Protein AF-A0A835Q8G0-F1 (afdb_monomer_lite)

Radius of gyration: 20.57 Å; chains: 1; bounding box: 50×38×54 Å

Structure (mmCIF, N/CA/C/O backbone):
data_AF-A0A835Q8G0-F1
#
_entry.id   AF-A0A835Q8G0-F1
#
loop_
_atom_site.group_PDB
_atom_site.id
_atom_site.type_symbol
_atom_site.label_atom_id
_atom_site.label_alt_id
_atom_site.label_comp_id
_atom_site.label_asym_id
_atom_site.label_entity_id
_atom_site.label_seq_id
_atom_site.pdbx_PDB_ins_code
_atom_site.Cartn_x
_atom_site.Cartn_y
_atom_site.Cartn_z
_atom_site.occupancy
_atom_site.B_iso_or_equiv
_atom_site.auth_seq_id
_atom_site.auth_comp_id
_atom_site.auth_asym_id
_atom_site.auth_atom_id
_atom_site.pdbx_PDB_model_num
ATOM 1 N N . MET A 1 1 ? -3.641 -4.296 6.021 1.00 90.50 1 MET A N 1
ATOM 2 C CA . MET A 1 1 ? -5.076 -4.579 6.283 1.00 90.50 1 MET A CA 1
ATOM 3 C C . MET A 1 1 ? -5.415 -4.605 7.773 1.00 90.50 1 MET A C 1
ATOM 5 O O . MET A 1 1 ? -6.240 -3.804 8.181 1.00 90.50 1 MET A O 1
ATOM 9 N N . VAL A 1 2 ? -4.802 -5.476 8.591 1.00 94.88 2 VAL A N 1
ATOM 10 C CA . VAL A 1 2 ? -5.157 -5.623 10.025 1.00 94.88 2 VAL A CA 1
ATOM 11 C C . VAL A 1 2 ? -5.126 -4.296 10.788 1.00 94.88 2 VAL A C 1
ATOM 13 O O . VAL A 1 2 ? -6.091 -3.976 11.466 1.00 94.88 2 VAL A O 1
ATOM 16 N N . ASN A 1 3 ? -4.071 -3.495 10.612 1.00 95.94 3 ASN A N 1
ATOM 17 C CA . ASN A 1 3 ? -3.965 -2.157 11.199 1.00 95.94 3 ASN A CA 1
ATOM 18 C C . ASN A 1 3 ? -5.190 -1.283 10.906 1.00 95.94 3 ASN A C 1
ATOM 20 O O . ASN A 1 3 ? -5.723 -0.647 11.808 1.00 95.94 3 ASN A O 1
ATOM 24 N N . TYR A 1 4 ? -5.627 -1.237 9.649 1.00 95.81 4 TYR A N 1
ATOM 25 C CA . TYR A 1 4 ? -6.748 -0.401 9.241 1.00 95.81 4 TYR A CA 1
ATOM 26 C C . TYR A 1 4 ? -8.037 -0.848 9.933 1.00 95.81 4 TYR A C 1
ATOM 28 O O . TYR A 1 4 ? -8.733 -0.032 10.525 1.00 95.81 4 TYR A O 1
ATOM 36 N N . LEU A 1 5 ? -8.304 -2.158 9.917 1.00 93.94 5 LEU A N 1
ATOM 37 C CA . LEU A 1 5 ? -9.476 -2.743 10.569 1.00 93.94 5 LEU A CA 1
ATOM 38 C C . LEU A 1 5 ? -9.454 -2.545 12.086 1.00 93.94 5 LEU A C 1
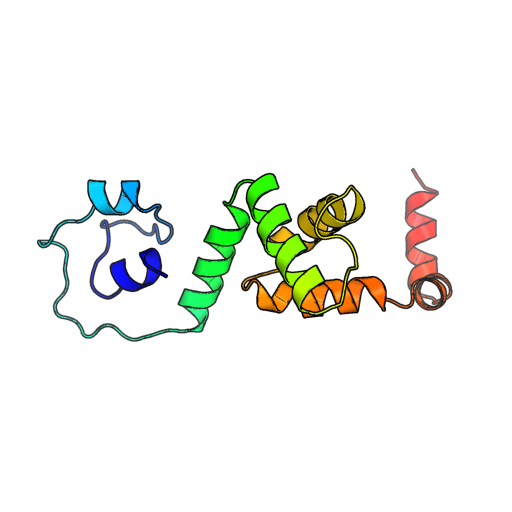ATOM 40 O O . LEU A 1 5 ? -10.500 -2.309 12.674 1.00 93.94 5 LEU A O 1
ATOM 44 N N . ALA A 1 6 ? -8.280 -2.604 12.715 1.00 93.69 6 ALA A N 1
ATOM 45 C CA . ALA A 1 6 ? -8.146 -2.351 14.143 1.00 93.69 6 ALA A CA 1
ATOM 46 C C . ALA A 1 6 ? -8.519 -0.908 14.504 1.00 93.69 6 ALA A C 1
ATOM 48 O O . ALA A 1 6 ? -9.109 -0.694 15.550 1.00 93.69 6 ALA A O 1
ATOM 49 N N . LEU A 1 7 ? -8.235 0.073 13.643 1.00 93.19 7 LEU A N 1
ATOM 50 C CA . LEU A 1 7 ? -8.583 1.479 13.888 1.00 93.19 7 LEU A CA 1
ATOM 51 C C . LEU A 1 7 ? -10.046 1.824 13.570 1.00 93.19 7 LEU A C 1
ATOM 53 O O . LEU A 1 7 ? -10.501 2.940 13.828 1.00 93.19 7 LEU A O 1
ATOM 57 N N . LEU A 1 8 ? -10.819 0.874 13.038 1.00 92.81 8 LEU A N 1
ATOM 58 C CA . LEU A 1 8 ? -12.253 1.038 12.827 1.00 92.81 8 LEU A CA 1
ATOM 59 C C . LEU A 1 8 ? -13.000 0.938 14.161 1.00 92.81 8 LEU A C 1
ATOM 61 O O . LEU A 1 8 ? -13.469 -0.122 14.562 1.00 92.81 8 LEU A O 1
ATOM 65 N N . GLY A 1 9 ? -13.131 2.078 14.836 1.00 89.88 9 GLY A N 1
ATOM 66 C CA . GLY A 1 9 ? -13.838 2.177 16.114 1.00 89.88 9 GLY A CA 1
ATOM 67 C C . GLY A 1 9 ? -12.944 1.978 17.337 1.00 89.88 9 GLY A C 1
ATOM 68 O O . GLY A 1 9 ? -13.462 1.938 18.446 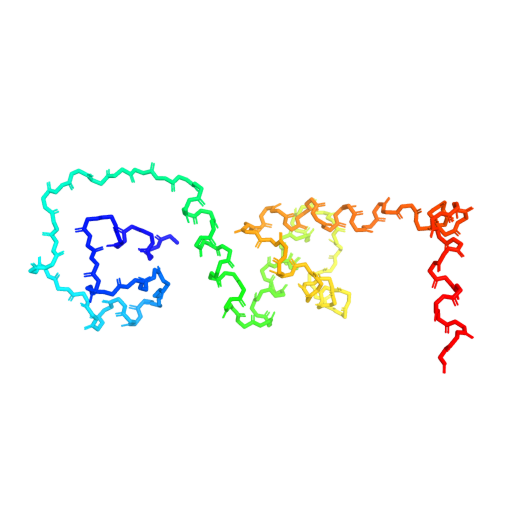1.00 89.88 9 GLY A O 1
ATOM 69 N N . TRP A 1 10 ? -11.624 1.907 17.172 1.00 93.81 10 TRP A N 1
ATOM 70 C CA . TRP A 1 10 ? -10.661 1.862 18.273 1.00 93.81 10 TRP A CA 1
ATOM 71 C C . TRP A 1 10 ? -9.461 2.773 17.982 1.00 93.81 10 TRP A C 1
ATOM 73 O O . TRP A 1 10 ? -9.125 3.024 16.828 1.00 93.81 10 TRP A O 1
ATOM 83 N N . GLY A 1 11 ? -8.818 3.277 19.035 1.00 92.19 11 GLY A N 1
ATOM 84 C CA . GLY A 1 11 ? -7.581 4.052 18.943 1.00 92.19 11 GLY A CA 1
ATOM 85 C C . GLY A 1 11 ? -6.779 3.981 20.242 1.00 92.19 11 GLY A C 1
ATOM 86 O O . GLY A 1 11 ? -7.331 3.767 21.324 1.00 92.19 11 GLY A O 1
ATOM 87 N N . ASP A 1 12 ? -5.463 4.186 20.160 1.00 92.62 12 ASP A N 1
ATOM 88 C CA . ASP A 1 12 ? -4.568 4.129 21.324 1.00 92.62 12 ASP A CA 1
ATOM 89 C C . ASP A 1 12 ? -4.516 5.448 22.128 1.00 92.62 12 ASP A C 1
ATOM 91 O O . ASP A 1 12 ? -3.701 5.591 23.043 1.00 92.62 12 ASP A O 1
ATOM 95 N N . GLY A 1 13 ? -5.425 6.385 21.839 1.00 89.62 13 GLY A N 1
ATOM 96 C CA . GLY A 1 13 ? -5.497 7.702 22.478 1.00 89.62 13 GLY A CA 1
ATOM 97 C C . GLY A 1 13 ? -4.463 8.702 21.958 1.00 89.62 13 GLY A C 1
ATOM 98 O O . GLY A 1 13 ? -4.348 9.785 22.526 1.00 89.62 13 GLY A O 1
ATOM 99 N N . THR A 1 14 ? -3.720 8.346 20.910 1.00 91.88 14 THR A N 1
ATOM 100 C CA . THR A 1 14 ? -2.766 9.221 20.223 1.00 91.88 14 THR A CA 1
ATOM 101 C C . THR A 1 14 ? -3.162 9.408 18.758 1.00 91.88 14 THR A C 1
ATOM 103 O O . THR A 1 14 ? -4.073 8.742 18.266 1.00 91.88 14 THR A O 1
ATOM 106 N N . ASP A 1 15 ? -2.444 10.281 18.050 1.00 91.19 15 ASP A N 1
ATOM 107 C CA . ASP A 1 15 ? -2.595 10.481 16.602 1.00 91.19 15 ASP A CA 1
ATOM 108 C C . ASP A 1 15 ? -1.840 9.424 15.767 1.00 91.19 15 ASP A C 1
ATOM 110 O O . ASP A 1 15 ? -1.709 9.561 14.551 1.00 91.19 15 ASP A O 1
ATOM 114 N N . ASN A 1 16 ? -1.292 8.375 16.394 1.00 93.19 16 ASN A N 1
ATOM 115 C CA . ASN A 1 16 ? -0.605 7.319 15.664 1.00 93.19 16 ASN A CA 1
ATOM 116 C C . ASN A 1 16 ? -1.604 6.454 14.891 1.00 93.19 16 ASN A C 1
ATOM 118 O O . ASN A 1 16 ? -2.528 5.886 15.469 1.00 93.19 16 ASN A O 1
ATOM 122 N N . GLU A 1 17 ? -1.365 6.282 13.594 1.00 94.25 17 GLU A N 1
ATOM 123 C CA . GLU A 1 17 ? -2.212 5.455 12.731 1.00 94.25 17 GLU A CA 1
ATOM 124 C C . GLU A 1 17 ? -1.504 4.195 12.226 1.00 94.25 17 GLU A C 1
ATOM 126 O O . GLU A 1 17 ? -2.166 3.304 11.697 1.00 94.25 17 GLU A O 1
ATOM 131 N N . ILE A 1 18 ? -0.180 4.089 12.396 1.00 96.56 18 ILE A N 1
ATOM 132 C CA . ILE A 1 18 ? 0.617 2.963 11.896 1.00 96.56 18 ILE A CA 1
ATOM 133 C C . ILE A 1 18 ? 1.102 2.104 13.067 1.00 96.56 18 ILE A C 1
ATOM 135 O O . ILE A 1 18 ? 1.818 2.557 13.958 1.00 96.56 18 ILE A O 1
ATOM 139 N N . PHE A 1 19 ? 0.713 0.836 13.051 1.00 95.94 19 PHE A N 1
ATOM 140 C CA . PHE A 1 19 ? 0.959 -0.165 14.072 1.00 95.94 19 PHE A CA 1
ATOM 141 C C . PHE A 1 19 ? 1.382 -1.484 13.428 1.00 95.94 19 PHE A C 1
ATOM 143 O O . PHE A 1 19 ? 0.763 -2.000 12.495 1.00 95.94 19 PHE A O 1
ATOM 150 N N . THR A 1 20 ? 2.420 -2.086 13.989 1.00 94.88 20 THR A N 1
ATOM 151 C CA . THR A 1 20 ? 2.727 -3.498 13.764 1.00 94.88 20 THR A CA 1
ATOM 152 C C . THR A 1 20 ? 1.732 -4.381 14.516 1.00 94.88 20 THR A C 1
ATOM 154 O O . THR A 1 20 ? 1.078 -3.941 15.463 1.00 94.88 20 THR A O 1
ATOM 157 N N . MET A 1 21 ? 1.651 -5.662 14.145 1.00 94.38 21 MET A N 1
ATOM 158 C CA . MET A 1 21 ? 0.823 -6.629 14.876 1.00 94.38 21 MET A CA 1
ATOM 159 C C . MET A 1 21 ? 1.171 -6.669 16.373 1.00 94.38 21 MET A C 1
ATOM 161 O O . MET A 1 21 ? 0.275 -6.653 17.209 1.00 94.38 21 MET A O 1
ATOM 165 N N . ASN A 1 22 ? 2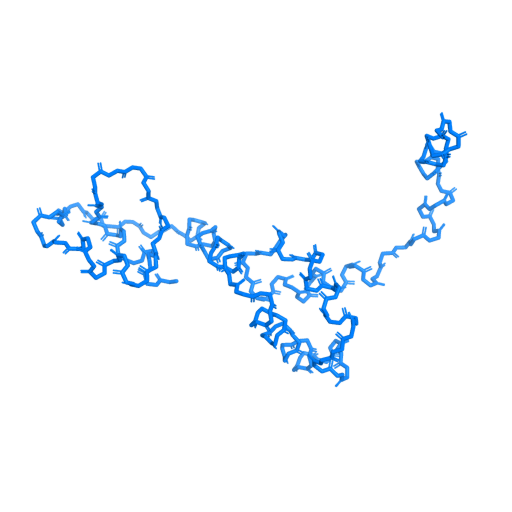.461 -6.648 16.719 1.00 95.69 22 ASN A N 1
ATOM 166 C CA . ASN A 1 22 ? 2.905 -6.677 18.115 1.00 95.69 22 ASN A CA 1
ATOM 167 C C . ASN A 1 22 ? 2.443 -5.432 18.886 1.00 95.69 22 ASN A C 1
ATOM 169 O O . ASN A 1 22 ? 1.949 -5.555 20.001 1.00 95.69 22 ASN A O 1
ATOM 173 N N . GLN A 1 23 ? 2.534 -4.248 18.271 1.00 95.31 23 GLN A N 1
ATOM 174 C CA . GLN A 1 23 ? 2.055 -3.003 18.883 1.00 95.31 23 GLN A CA 1
ATOM 175 C C . GLN A 1 23 ? 0.537 -3.001 19.079 1.00 95.31 23 GLN A C 1
ATOM 177 O O . GLN A 1 23 ? 0.062 -2.480 20.084 1.00 95.31 23 GLN A O 1
ATOM 182 N N . LEU A 1 24 ? -0.228 -3.582 18.146 1.00 95.69 24 LEU A N 1
ATOM 183 C CA . LEU A 1 24 ? -1.669 -3.762 18.327 1.00 95.69 24 LEU A CA 1
ATOM 184 C C . LEU A 1 24 ? -1.949 -4.687 19.511 1.00 95.69 24 LEU A C 1
ATOM 186 O O . LEU A 1 24 ? -2.731 -4.318 20.372 1.00 95.69 24 LEU A O 1
ATOM 190 N N . VAL A 1 25 ? -1.286 -5.842 19.601 1.00 95.62 25 VAL A N 1
ATOM 191 C CA . VAL A 1 25 ? -1.472 -6.781 20.723 1.00 95.62 25 VAL A CA 1
ATOM 192 C C . VAL A 1 25 ? -1.152 -6.130 22.072 1.00 95.62 25 VAL A C 1
ATOM 194 O O . VAL A 1 25 ? -1.877 -6.347 23.036 1.00 95.62 25 VAL A O 1
ATOM 197 N N . GLU A 1 26 ? -0.097 -5.319 22.143 1.00 95.94 26 GLU A N 1
ATOM 198 C CA . GLU A 1 26 ? 0.319 -4.644 23.376 1.00 95.94 26 GLU A CA 1
ATOM 199 C C . GLU A 1 26 ? -0.630 -3.509 23.790 1.00 95.94 26 GLU A C 1
ATOM 201 O O . GLU A 1 26 ? -0.917 -3.334 24.973 1.00 95.94 26 GLU A O 1
ATOM 206 N N . LYS A 1 27 ? -1.116 -2.720 22.825 1.00 95.06 27 LYS A N 1
ATOM 207 C CA . LYS A 1 27 ? -1.903 -1.507 23.100 1.00 95.06 27 LYS A CA 1
ATOM 208 C C . LYS A 1 27 ? -3.412 -1.728 23.091 1.00 95.06 27 LYS A C 1
ATOM 210 O O . LYS A 1 27 ? -4.145 -0.896 23.630 1.00 95.06 27 LYS A O 1
ATOM 215 N N . PHE A 1 28 ? -3.894 -2.777 22.430 1.00 94.56 28 PHE A N 1
ATOM 216 C CA . PHE A 1 28 ? -5.321 -2.993 22.238 1.00 94.56 28 PHE A CA 1
ATOM 217 C C . PHE A 1 28 ? -6.023 -3.246 23.571 1.00 94.56 28 PHE A C 1
ATOM 219 O O . PHE A 1 28 ? -5.628 -4.092 24.368 1.00 94.56 28 PHE A O 1
ATOM 226 N N . SER A 1 29 ? -7.109 -2.512 23.793 1.00 93.50 29 SER A N 1
ATOM 227 C CA . SER A 1 29 ? -7.993 -2.691 24.939 1.00 93.50 29 SER A CA 1
ATOM 228 C C . SER A 1 29 ? -9.431 -2.455 24.509 1.00 93.50 29 SER A C 1
ATOM 230 O O . SER A 1 29 ? -9.731 -1.489 23.799 1.00 93.50 29 SER A O 1
ATOM 232 N N . ILE A 1 30 ? -10.315 -3.331 24.985 1.00 91.94 30 ILE A N 1
ATOM 233 C CA . ILE A 1 30 ? -11.751 -3.274 24.718 1.00 91.94 30 ILE A CA 1
ATOM 234 C 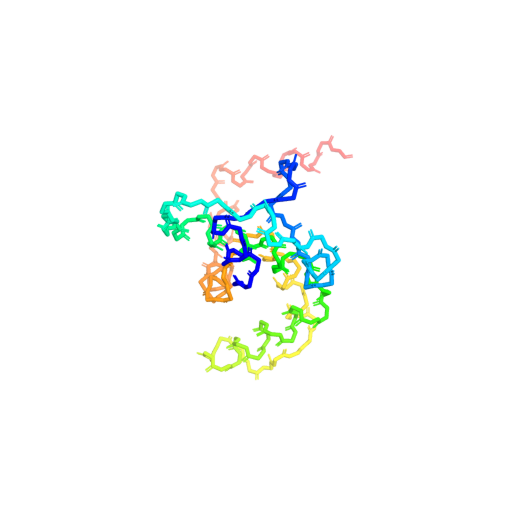C . ILE A 1 30 ? -12.392 -1.993 25.269 1.00 91.94 30 ILE A C 1
ATOM 236 O O . ILE A 1 30 ? -13.336 -1.481 24.677 1.00 91.94 30 ILE A O 1
ATOM 240 N N . ASP A 1 31 ? -11.839 -1.426 26.346 1.00 92.81 31 ASP A N 1
ATOM 241 C CA . ASP A 1 31 ? -12.370 -0.224 27.000 1.00 92.81 31 ASP A CA 1
ATOM 242 C C . ASP A 1 31 ? -12.293 1.023 26.105 1.00 92.81 31 ASP A C 1
ATOM 244 O O . ASP A 1 31 ? -12.977 2.014 26.349 1.00 92.81 31 ASP A O 1
ATOM 248 N N . ARG A 1 32 ? -11.454 0.983 25.061 1.00 90.38 32 ARG A N 1
ATOM 249 C CA . ARG A 1 32 ? -11.254 2.075 24.095 1.00 90.38 32 ARG A CA 1
ATOM 250 C C . ARG A 1 32 ? -12.008 1.871 22.782 1.00 90.38 32 ARG A C 1
ATOM 252 O O . ARG A 1 32 ? -11.794 2.619 21.830 1.00 90.38 32 ARG A O 1
ATOM 259 N N . VAL A 1 33 ? -12.863 0.852 22.711 1.00 92.25 33 VAL A N 1
ATOM 260 C CA . VAL A 1 33 ? -13.721 0.619 21.549 1.00 92.25 33 VAL A CA 1
ATOM 261 C C . VAL A 1 33 ? -14.948 1.526 21.636 1.00 92.25 33 VAL A C 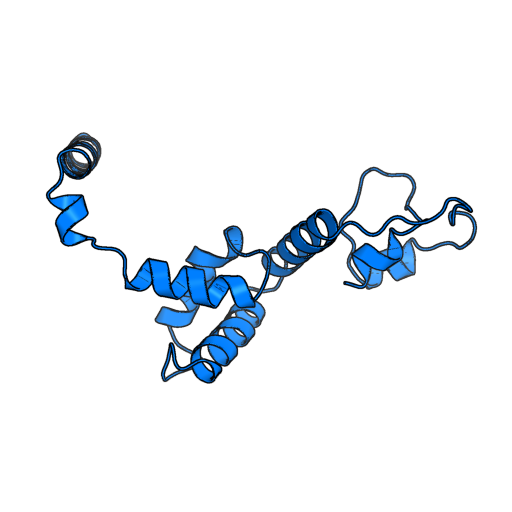1
ATOM 263 O O . VAL A 1 33 ? -15.749 1.452 22.569 1.00 92.25 33 VAL A O 1
ATOM 266 N N . ASN A 1 34 ? -15.108 2.386 20.637 1.00 87.19 34 ASN A N 1
ATOM 267 C CA . ASN A 1 34 ? -16.201 3.339 20.529 1.00 87.19 34 ASN A CA 1
ATOM 268 C C . ASN A 1 34 ? -17.433 2.697 19.878 1.00 87.19 34 ASN A C 1
ATOM 270 O O . ASN A 1 34 ? -17.330 1.890 18.959 1.00 87.19 34 ASN A O 1
ATOM 274 N N . LYS A 1 35 ? -18.629 3.113 20.313 1.00 82.19 35 LYS A N 1
ATOM 275 C CA . LYS A 1 35 ? -19.916 2.653 19.749 1.00 82.19 35 LYS A CA 1
ATOM 276 C C . LYS A 1 35 ? -20.300 3.327 18.425 1.00 82.19 35 LYS A C 1
ATOM 278 O O . LYS A 1 35 ? -21.347 3.003 17.867 1.00 82.19 35 LYS A O 1
ATOM 283 N N . SER A 1 36 ? -19.519 4.295 17.945 1.00 80.25 36 SER A N 1
ATOM 284 C CA . SER A 1 36 ? -19.788 4.965 16.672 1.00 80.25 36 SER A CA 1
ATOM 285 C C . SER A 1 36 ? -19.601 4.000 15.504 1.00 80.25 36 SER A C 1
ATOM 287 O O . SER A 1 36 ? -18.688 3.178 15.510 1.00 80.25 36 SER A O 1
ATOM 289 N N . GLY A 1 37 ? -20.455 4.118 14.485 1.00 78.12 37 GLY A N 1
ATOM 290 C CA . GLY A 1 37 ? -20.326 3.322 13.269 1.00 78.12 37 GLY A CA 1
ATOM 291 C C . GLY A 1 37 ? -18.986 3.589 12.590 1.00 78.12 37 GLY A C 1
ATOM 292 O O . GLY A 1 37 ? -18.650 4.738 12.305 1.00 78.12 37 GLY A O 1
ATOM 293 N N . ALA A 1 38 ? -18.220 2.532 12.341 1.00 84.50 38 ALA A N 1
ATOM 294 C CA . ALA A 1 38 ? -17.006 2.628 11.554 1.00 84.50 38 ALA A CA 1
ATOM 295 C C . ALA A 1 38 ? -17.357 2.858 10.077 1.00 84.50 38 ALA A C 1
ATOM 297 O O . ALA A 1 38 ? -18.129 2.096 9.492 1.00 84.50 38 ALA A O 1
ATOM 298 N N . VAL A 1 39 ? -16.782 3.899 9.475 1.00 87.88 39 VAL A N 1
ATOM 299 C CA . VAL A 1 39 ? -16.918 4.179 8.042 1.00 87.88 39 VAL A CA 1
ATOM 300 C C . VAL A 1 39 ? -15.692 3.640 7.322 1.00 87.88 39 VAL A C 1
ATOM 302 O O . VAL A 1 39 ? -14.560 3.931 7.706 1.00 87.88 39 VAL A O 1
ATOM 305 N N . PHE A 1 40 ? -15.927 2.852 6.277 1.00 92.50 40 PHE A N 1
ATOM 306 C CA . PHE A 1 40 ? -14.860 2.359 5.422 1.00 92.50 40 PHE A CA 1
ATOM 307 C C . PHE A 1 40 ? -14.386 3.457 4.462 1.00 92.50 40 PHE A C 1
ATOM 309 O O . PHE A 1 40 ? -15.176 4.054 3.734 1.00 92.50 40 PHE A O 1
ATOM 316 N N . ASP A 1 41 ? -13.079 3.671 4.446 1.00 94.50 41 ASP A N 1
ATOM 317 C CA . ASP A 1 41 ? -12.338 4.630 3.639 1.00 94.50 41 ASP A CA 1
ATOM 318 C C . ASP A 1 41 ? -11.217 3.875 2.917 1.00 94.50 41 ASP A C 1
ATOM 320 O O . ASP A 1 41 ? -10.189 3.503 3.496 1.00 94.50 41 ASP A O 1
ATOM 324 N N . SER A 1 42 ? -11.435 3.640 1.626 1.00 95.31 42 SER A N 1
ATOM 325 C CA . SER A 1 42 ? -10.480 2.952 0.763 1.00 95.31 42 SER A CA 1
ATOM 326 C C . SER A 1 42 ? -9.195 3.746 0.540 1.00 95.31 42 SER A C 1
ATOM 328 O O . SER A 1 42 ? -8.143 3.135 0.359 1.00 95.31 42 SER A O 1
ATOM 330 N N . ALA A 1 43 ? -9.259 5.082 0.539 1.00 95.62 43 ALA A N 1
ATOM 331 C CA . ALA A 1 43 ? -8.089 5.927 0.325 1.00 95.62 43 ALA A CA 1
ATOM 332 C C . ALA A 1 43 ? -7.146 5.833 1.528 1.00 95.62 43 ALA A C 1
ATOM 334 O O . ALA A 1 43 ? -5.951 5.586 1.361 1.00 95.62 43 ALA A O 1
ATOM 335 N N . LYS A 1 44 ? -7.694 5.899 2.746 1.00 94.75 44 LYS A N 1
ATOM 336 C CA . LYS A 1 44 ? -6.920 5.700 3.977 1.00 94.75 44 LYS A CA 1
ATOM 337 C C . LYS A 1 44 ? -6.311 4.302 4.058 1.00 94.75 44 LYS A C 1
ATOM 339 O O . LYS A 1 44 ? -5.136 4.163 4.396 1.00 94.75 44 LYS A O 1
ATOM 344 N N . LEU A 1 45 ? -7.081 3.265 3.719 1.00 96.44 45 LEU A N 1
ATOM 345 C CA . LEU A 1 45 ? -6.567 1.893 3.671 1.00 96.44 45 LEU A CA 1
ATOM 346 C C . LEU A 1 45 ? -5.388 1.769 2.695 1.00 96.44 45 LEU A C 1
ATOM 348 O O . LEU A 1 45 ? -4.387 1.130 3.021 1.00 96.44 45 LEU A O 1
ATOM 352 N N . ARG A 1 46 ? -5.505 2.371 1.509 1.00 96.62 46 ARG A N 1
ATOM 353 C CA . ARG A 1 46 ? -4.466 2.341 0.479 1.00 96.62 46 ARG A CA 1
ATOM 354 C C . ARG A 1 46 ? -3.194 3.059 0.936 1.00 96.62 46 ARG A C 1
ATOM 356 O O . ARG A 1 46 ? -2.121 2.462 0.885 1.00 96.62 46 ARG A O 1
ATOM 363 N N . TRP A 1 47 ? -3.321 4.270 1.478 1.00 95.62 47 TRP A N 1
ATOM 364 C CA . TRP A 1 47 ? -2.199 5.017 2.054 1.00 95.62 47 TRP A CA 1
ATOM 365 C C . TRP A 1 47 ? -1.479 4.213 3.146 1.00 95.62 47 TRP A C 1
ATOM 367 O O . TRP A 1 47 ? -0.254 4.074 3.127 1.00 95.62 47 TRP A O 1
ATOM 377 N N . MET A 1 48 ? -2.241 3.619 4.068 1.00 96.81 48 MET A N 1
ATOM 378 C CA . MET A 1 48 ? -1.704 2.805 5.158 1.00 96.81 48 MET A CA 1
ATOM 379 C C . MET A 1 48 ? -0.998 1.549 4.637 1.00 96.81 48 MET A C 1
ATOM 381 O O . MET A 1 48 ? 0.038 1.153 5.168 1.00 96.81 48 MET A O 1
ATOM 385 N N . ASN A 1 49 ? -1.518 0.934 3.569 1.00 96.44 49 ASN A N 1
ATOM 386 C CA . ASN A 1 49 ? -0.833 -0.161 2.891 1.00 96.44 49 ASN A CA 1
ATOM 387 C C . ASN A 1 49 ? 0.530 0.286 2.344 1.00 96.44 49 ASN A C 1
ATOM 389 O O . ASN A 1 49 ? 1.516 -0.410 2.563 1.00 96.44 49 ASN A O 1
ATOM 393 N N . GLY A 1 50 ? 0.603 1.468 1.725 1.00 95.94 50 GLY A N 1
ATOM 394 C CA . GLY A 1 50 ? 1.864 2.063 1.278 1.00 95.94 50 GLY A CA 1
ATOM 395 C C . GLY A 1 50 ? 2.859 2.295 2.418 1.00 95.94 50 GLY A C 1
ATOM 396 O O . GLY A 1 50 ? 4.037 1.978 2.272 1.00 95.94 50 GLY A O 1
ATOM 397 N N . GLN A 1 51 ? 2.397 2.775 3.582 1.00 95.94 51 GLN A N 1
ATOM 398 C CA . GLN A 1 51 ? 3.260 2.918 4.766 1.00 95.94 51 GLN A CA 1
ATOM 399 C C . GLN A 1 51 ? 3.846 1.573 5.206 1.00 95.94 51 GLN A C 1
ATOM 401 O O . GLN A 1 51 ? 5.038 1.480 5.493 1.00 95.94 51 GLN A O 1
ATOM 406 N N . HIS A 1 52 ? 3.034 0.512 5.213 1.00 95.62 52 HIS A N 1
ATOM 407 C CA . HIS A 1 52 ? 3.521 -0.824 5.543 1.00 95.62 52 HIS A CA 1
ATOM 408 C C . HIS A 1 52 ? 4.481 -1.382 4.492 1.00 95.62 52 HIS A C 1
ATOM 410 O O . HIS A 1 52 ? 5.470 -1.991 4.880 1.00 95.62 52 HIS A O 1
ATOM 416 N N . LEU A 1 53 ? 4.228 -1.165 3.196 1.00 94.94 53 LEU A N 1
ATOM 417 C CA . LEU A 1 53 ? 5.131 -1.603 2.127 1.00 94.94 53 LEU A CA 1
ATOM 418 C C . LEU A 1 53 ? 6.510 -0.945 2.247 1.00 94.94 53 LEU A C 1
ATOM 420 O O . LEU A 1 53 ? 7.515 -1.644 2.168 1.00 94.94 53 LEU A O 1
ATOM 424 N N . ARG A 1 54 ? 6.566 0.368 2.506 1.00 94.00 54 ARG A N 1
ATOM 425 C CA . ARG A 1 54 ? 7.828 1.100 2.724 1.00 94.00 54 ARG A CA 1
ATOM 426 C C . ARG A 1 54 ? 8.581 0.656 3.976 1.00 94.00 54 ARG A C 1
ATOM 428 O O . ARG A 1 54 ? 9.802 0.750 4.019 1.00 94.00 54 ARG A O 1
ATOM 435 N N . ALA A 1 55 ? 7.862 0.188 4.993 1.00 93.38 55 ALA A N 1
ATOM 436 C CA . ALA A 1 55 ? 8.452 -0.307 6.233 1.00 93.38 55 ALA A CA 1
ATOM 437 C C . ALA A 1 55 ? 8.958 -1.761 6.140 1.00 93.38 55 ALA A C 1
ATOM 439 O O . ALA A 1 55 ? 9.588 -2.237 7.086 1.00 93.38 55 ALA A O 1
ATOM 440 N N . LEU A 1 56 ? 8.673 -2.485 5.048 1.00 93.62 56 LEU A N 1
ATOM 441 C CA . LEU A 1 56 ? 9.188 -3.841 4.858 1.00 93.62 56 LEU A CA 1
ATOM 442 C C . LEU A 1 56 ? 10.712 -3.832 4.659 1.00 93.62 56 LEU A C 1
ATOM 444 O O . LEU A 1 56 ? 11.250 -2.903 4.054 1.00 93.62 56 LEU A O 1
ATOM 448 N N . PRO A 1 57 ? 11.419 -4.892 5.092 1.00 94.31 57 PRO A N 1
ATOM 449 C CA . PRO A 1 57 ? 12.814 -5.091 4.718 1.00 94.31 57 PRO A CA 1
ATOM 450 C C . PRO A 1 57 ? 12.976 -5.113 3.196 1.00 94.31 57 PRO A C 1
ATOM 452 O O . PRO A 1 57 ? 12.172 -5.734 2.492 1.00 94.31 57 PRO A O 1
ATOM 455 N N . ALA A 1 58 ? 14.032 -4.470 2.695 1.00 91.56 58 ALA A N 1
ATOM 456 C CA . ALA A 1 58 ? 14.267 -4.312 1.261 1.00 91.56 58 ALA A CA 1
ATOM 457 C C . ALA A 1 58 ? 14.324 -5.663 0.531 1.00 91.56 58 ALA A C 1
ATOM 459 O O . ALA A 1 58 ? 13.757 -5.811 -0.547 1.00 91.56 58 ALA A O 1
ATOM 460 N N . GLU A 1 59 ? 14.933 -6.677 1.148 1.00 93.19 59 GLU A N 1
ATOM 461 C CA . GLU A 1 59 ? 15.031 -8.030 0.599 1.00 93.19 59 GLU A CA 1
ATOM 462 C C . GLU A 1 59 ? 13.653 -8.687 0.455 1.00 93.19 59 GLU A C 1
ATOM 464 O O . GLU A 1 59 ? 13.380 -9.348 -0.546 1.00 93.19 59 GLU A O 1
ATOM 469 N N . GLN A 1 60 ? 12.760 -8.483 1.429 1.00 94.75 60 GLN A N 1
ATOM 470 C CA . GLN A 1 60 ? 11.399 -9.020 1.371 1.00 94.75 60 GLN A CA 1
ATOM 471 C C . GLN A 1 60 ? 10.582 -8.331 0.282 1.00 94.75 60 GLN A C 1
ATOM 473 O O . GLN A 1 60 ? 9.893 -9.003 -0.484 1.00 94.75 60 GLN A O 1
ATOM 478 N N . LEU A 1 61 ? 10.683 -7.003 0.184 1.00 94.62 61 LEU A N 1
ATOM 479 C CA . LEU A 1 61 ? 10.003 -6.246 -0.862 1.00 94.62 61 LEU A CA 1
ATOM 480 C C . LEU A 1 61 ? 10.502 -6.650 -2.257 1.00 94.62 61 LEU A C 1
ATOM 482 O O . LEU A 1 61 ? 9.689 -6.861 -3.154 1.00 94.62 61 LEU A O 1
ATOM 486 N N . MET A 1 62 ? 11.816 -6.833 -2.417 1.00 94.75 62 MET A N 1
ATOM 487 C CA . MET A 1 62 ? 12.435 -7.280 -3.666 1.00 94.75 62 MET A CA 1
ATOM 488 C C . MET A 1 62 ? 11.905 -8.647 -4.108 1.00 94.75 62 MET A C 1
ATOM 490 O O . MET A 1 62 ? 11.551 -8.800 -5.273 1.00 94.75 62 MET A O 1
ATOM 494 N N . MET A 1 63 ? 11.806 -9.622 -3.197 1.00 94.50 63 MET A N 1
ATOM 495 C CA . MET A 1 63 ? 11.246 -10.942 -3.521 1.00 94.50 63 MET A CA 1
ATOM 496 C C . MET A 1 63 ? 9.786 -10.834 -3.978 1.00 94.50 63 MET A C 1
ATOM 498 O O . MET A 1 63 ? 9.429 -11.371 -5.024 1.00 94.50 63 MET A O 1
ATOM 502 N N . LEU A 1 64 ? 8.955 -10.080 -3.246 1.00 94.75 64 LEU A N 1
ATOM 503 C CA . LEU A 1 64 ? 7.536 -9.902 -3.578 1.00 94.75 64 LEU A CA 1
ATOM 504 C C . LEU A 1 64 ? 7.332 -9.246 -4.953 1.00 94.75 64 LEU A C 1
ATOM 506 O O . LEU A 1 64 ? 6.479 -9.684 -5.727 1.00 94.75 64 LEU A O 1
ATOM 510 N N . LEU A 1 65 ? 8.095 -8.192 -5.259 1.00 94.88 65 LEU A N 1
ATOM 511 C CA . LEU A 1 65 ? 8.010 -7.499 -6.546 1.00 94.88 65 LEU A CA 1
ATOM 512 C C . LEU A 1 65 ? 8.609 -8.329 -7.683 1.00 94.88 65 LEU A C 1
ATOM 514 O O . LEU A 1 65 ? 8.016 -8.410 -8.756 1.00 94.88 65 LEU A O 1
ATOM 518 N N . GLY A 1 66 ? 9.740 -8.990 -7.445 1.00 94.56 66 GLY A N 1
ATOM 519 C CA . GLY A 1 66 ? 10.403 -9.845 -8.423 1.00 94.56 66 GLY A CA 1
ATOM 520 C C . GLY A 1 66 ? 9.541 -11.030 -8.860 1.00 94.56 66 GLY A C 1
ATOM 521 O O . GLY A 1 66 ? 9.356 -11.251 -10.060 1.00 94.56 66 GLY A O 1
ATOM 522 N N . GLU A 1 67 ? 8.950 -11.764 -7.910 1.00 95.12 67 GLU A N 1
ATOM 523 C CA . GLU A 1 67 ? 7.997 -12.844 -8.205 1.00 95.12 67 GLU A CA 1
ATOM 524 C C . GLU A 1 67 ? 6.785 -12.327 -8.983 1.00 95.12 67 GLU A C 1
ATOM 526 O O . GLU A 1 67 ? 6.352 -12.944 -9.962 1.00 95.12 67 GLU A O 1
ATOM 531 N N . ARG A 1 68 ? 6.264 -11.158 -8.594 1.00 94.44 68 ARG A N 1
ATOM 532 C CA . ARG A 1 68 ? 5.142 -10.524 -9.282 1.00 94.44 68 ARG A CA 1
ATOM 533 C C . ARG A 1 68 ? 5.487 -10.184 -10.730 1.00 94.44 68 ARG A C 1
ATOM 535 O O . ARG A 1 68 ? 4.761 -10.607 -11.629 1.00 94.44 68 ARG A O 1
ATOM 542 N N . TRP A 1 69 ? 6.581 -9.474 -10.979 1.00 95.12 69 TRP A N 1
ATOM 543 C CA . TRP A 1 69 ? 6.983 -9.084 -12.331 1.00 95.12 69 TRP A CA 1
ATOM 544 C C . TRP A 1 69 ? 7.266 -10.288 -13.227 1.00 95.12 69 TRP A C 1
ATOM 546 O O . TRP A 1 69 ? 6.925 -10.258 -14.410 1.00 95.12 69 TRP A O 1
ATOM 556 N N . LYS A 1 70 ? 7.792 -11.378 -12.659 1.00 94.69 70 LYS A N 1
ATOM 557 C CA . LYS A 1 70 ? 7.918 -12.658 -13.360 1.00 94.69 70 LYS A CA 1
ATOM 558 C C . LYS A 1 70 ? 6.558 -13.269 -13.698 1.00 94.69 70 LYS A C 1
ATOM 560 O O . LYS A 1 70 ? 6.342 -13.689 -14.830 1.00 94.69 70 LYS A O 1
ATOM 565 N N . SER A 1 71 ? 5.616 -13.271 -12.753 1.00 93.50 71 SER A N 1
ATOM 566 C CA . SER A 1 71 ? 4.268 -13.824 -12.962 1.00 93.50 71 SER A CA 1
ATOM 567 C C . SER A 1 71 ? 3.455 -13.074 -14.026 1.00 93.50 71 SER A C 1
ATOM 569 O O . SER A 1 71 ? 2.691 -13.691 -14.764 1.00 93.50 71 SER A O 1
ATOM 571 N N . VAL A 1 72 ? 3.646 -11.755 -14.134 1.00 92.88 72 VAL A N 1
ATOM 572 C CA . VAL A 1 72 ? 2.988 -10.894 -15.133 1.00 92.88 72 VAL A CA 1
ATOM 573 C C . VAL A 1 72 ? 3.711 -10.951 -16.489 1.00 92.88 72 VAL A C 1
ATOM 575 O O . VAL A 1 72 ? 3.156 -10.538 -17.504 1.00 92.88 72 VAL A O 1
ATOM 578 N N . GLY A 1 73 ? 4.932 -11.495 -16.532 1.00 92.38 73 GLY A N 1
ATOM 579 C CA . GLY A 1 73 ? 5.749 -11.589 -17.743 1.00 92.38 73 GLY A CA 1
ATOM 580 C C . GLY A 1 73 ? 6.521 -10.311 -18.087 1.00 92.38 73 GLY A C 1
ATOM 581 O O . GLY A 1 73 ? 6.972 -10.168 -19.220 1.00 92.38 73 GLY A O 1
ATOM 582 N N . LEU A 1 74 ? 6.684 -9.384 -17.134 1.00 89.75 74 LEU A N 1
ATOM 583 C CA . LEU A 1 74 ? 7.523 -8.188 -17.299 1.00 89.75 74 LEU A CA 1
ATOM 584 C C . LEU A 1 74 ? 9.017 -8.519 -17.219 1.00 89.75 74 LEU A C 1
ATOM 586 O O . LEU A 1 74 ? 9.825 -7.871 -17.879 1.00 89.75 74 LEU A O 1
ATOM 590 N N . LEU A 1 75 ? 9.381 -9.524 -16.418 1.00 90.75 75 LEU A N 1
ATOM 591 C CA . LEU A 1 75 ? 10.754 -9.997 -16.252 1.00 90.75 75 LEU A CA 1
ATOM 592 C C . LEU A 1 75 ? 10.834 -11.513 -16.440 1.00 90.75 75 LEU A C 1
ATOM 594 O O . LEU A 1 75 ? 9.885 -12.241 -16.163 1.00 90.75 75 LEU A O 1
ATOM 598 N N . ILE A 1 76 ? 11.994 -11.987 -16.895 1.00 90.06 76 ILE A N 1
ATOM 599 C CA . ILE A 1 76 ? 12.290 -13.423 -17.031 1.00 90.06 76 ILE A CA 1
ATOM 600 C C . ILE A 1 76 ? 12.753 -13.989 -15.681 1.00 90.06 76 ILE A C 1
ATOM 602 O O . ILE A 1 76 ? 12.304 -15.051 -15.243 1.00 90.06 76 ILE A O 1
ATOM 606 N N . GLU A 1 77 ? 13.615 -13.235 -15.000 1.00 88.25 77 GLU A N 1
ATOM 607 C CA . GLU A 1 77 ? 14.164 -13.569 -13.689 1.00 88.25 77 GLU A CA 1
ATOM 608 C C . GLU A 1 77 ? 13.487 -12.740 -12.595 1.00 88.25 77 GLU A C 1
ATOM 610 O O . GLU A 1 77 ? 13.235 -11.547 -12.766 1.00 88.25 77 GLU A O 1
ATOM 615 N N . SER A 1 78 ? 13.198 -13.380 -11.461 1.00 86.06 78 SER A N 1
ATOM 616 C CA . SER A 1 78 ? 12.597 -12.744 -10.278 1.00 86.06 78 SER A CA 1
ATOM 617 C C . SER A 1 78 ? 13.639 -12.127 -9.344 1.00 86.06 78 SER A C 1
ATOM 619 O O . SER A 1 78 ? 13.285 -11.477 -8.368 1.00 86.06 78 SER A O 1
ATOM 621 N N . GLU A 1 79 ? 14.923 -12.328 -9.626 1.00 88.38 79 GLU A N 1
ATOM 622 C CA . GLU A 1 79 ? 16.034 -11.902 -8.785 1.00 88.38 79 GLU A CA 1
ATOM 623 C C . GLU A 1 79 ? 17.139 -11.270 -9.634 1.00 88.38 79 GLU A C 1
ATOM 625 O O . GLU A 1 79 ? 17.248 -11.505 -10.838 1.00 88.38 79 GLU A O 1
ATOM 630 N N . GLY A 1 80 ? 17.982 -10.463 -8.991 1.00 91.12 80 GLY A N 1
ATOM 631 C CA . GLY A 1 80 ? 19.167 -9.879 -9.608 1.00 91.12 80 GLY A CA 1
ATOM 632 C C . GLY A 1 80 ? 19.337 -8.397 -9.301 1.00 91.12 80 GLY A C 1
ATOM 633 O O . GLY A 1 80 ? 18.502 -7.762 -8.656 1.00 91.12 80 GLY A O 1
ATOM 634 N N . MET A 1 81 ? 20.441 -7.833 -9.797 1.00 91.44 81 MET A N 1
ATOM 635 C CA . MET A 1 81 ? 20.790 -6.430 -9.558 1.00 91.44 81 MET A CA 1
ATOM 636 C C . MET A 1 81 ? 19.718 -5.479 -10.098 1.00 91.44 81 MET A C 1
ATOM 638 O O . MET A 1 81 ? 19.344 -4.536 -9.416 1.00 91.44 81 MET A O 1
ATOM 642 N N . PHE A 1 82 ? 19.161 -5.766 -11.278 1.00 91.69 82 PHE A N 1
ATOM 643 C CA . PHE A 1 82 ? 18.094 -4.950 -11.856 1.00 91.69 82 PHE A CA 1
ATOM 644 C C . PHE A 1 82 ? 16.844 -4.902 -10.966 1.00 91.69 82 PHE A C 1
ATOM 646 O O . PHE A 1 82 ? 16.320 -3.822 -10.716 1.00 91.69 82 PHE A O 1
ATOM 653 N N . VAL A 1 83 ? 16.390 -6.051 -10.449 1.00 93.00 83 VAL A N 1
ATOM 654 C CA . VAL A 1 83 ? 15.203 -6.130 -9.576 1.00 93.00 83 VAL A CA 1
ATOM 655 C C . VAL A 1 83 ? 15.431 -5.342 -8.291 1.00 93.00 83 VAL A C 1
ATOM 657 O O . VAL A 1 83 ? 14.533 -4.630 -7.845 1.00 93.00 83 VAL A O 1
ATOM 660 N N . LYS A 1 84 ? 16.640 -5.423 -7.727 1.00 93.75 84 LYS A N 1
ATOM 661 C CA . LYS A 1 84 ? 17.025 -4.658 -6.541 1.00 93.75 84 LYS A CA 1
ATOM 662 C C . LYS A 1 84 ? 16.957 -3.149 -6.790 1.00 93.75 84 LYS A C 1
ATOM 664 O O . LYS A 1 84 ? 16.278 -2.453 -6.043 1.00 93.75 84 LYS A O 1
ATOM 669 N N . GLU A 1 85 ? 17.611 -2.658 -7.841 1.00 93.19 85 GLU A N 1
ATOM 670 C CA . GLU A 1 85 ? 17.629 -1.224 -8.164 1.00 93.19 85 GLU A CA 1
ATOM 671 C C . GLU A 1 85 ? 16.232 -0.706 -8.534 1.00 93.19 85 GLU A C 1
ATOM 673 O O . GLU A 1 85 ? 15.813 0.353 -8.072 1.00 93.19 85 GLU A O 1
ATOM 678 N N . ALA A 1 86 ? 15.464 -1.477 -9.311 1.00 93.12 86 ALA A N 1
ATOM 679 C CA . ALA A 1 86 ? 14.085 -1.133 -9.645 1.00 93.12 86 ALA A CA 1
ATOM 680 C C . ALA A 1 86 ? 13.196 -1.082 -8.394 1.00 93.12 86 ALA A C 1
ATOM 682 O O . ALA A 1 86 ? 12.384 -0.173 -8.251 1.00 93.12 86 ALA A O 1
ATOM 683 N N . THR A 1 87 ? 13.362 -2.026 -7.464 1.00 93.81 87 THR A N 1
ATOM 684 C CA . THR A 1 87 ? 12.633 -2.023 -6.188 1.00 93.81 87 THR A CA 1
ATOM 685 C C . THR A 1 87 ? 12.979 -0.786 -5.366 1.00 93.81 87 THR A C 1
ATOM 687 O O . THR A 1 87 ? 12.077 -0.102 -4.892 1.00 93.81 87 THR A O 1
ATOM 690 N N . GLU A 1 88 ? 14.267 -0.468 -5.232 1.00 93.12 88 GLU A N 1
ATOM 691 C CA . GLU A 1 88 ? 14.734 0.679 -4.449 1.00 93.12 88 GLU A CA 1
ATOM 692 C C . GLU A 1 88 ? 14.247 2.012 -5.030 1.00 93.12 88 GLU A C 1
ATOM 694 O O . GLU A 1 88 ? 13.870 2.907 -4.278 1.00 93.12 88 GLU A O 1
ATOM 699 N N . LEU A 1 89 ? 14.179 2.125 -6.358 1.00 93.00 89 LEU A N 1
ATOM 700 C CA . LEU A 1 89 ? 13.659 3.308 -7.040 1.00 93.00 89 LEU A CA 1
ATOM 701 C C . LEU A 1 89 ? 12.138 3.466 -6.881 1.00 93.00 89 LEU A C 1
ATOM 703 O O . LEU A 1 89 ? 11.633 4.583 -6.791 1.00 93.00 89 LEU A O 1
ATOM 707 N N . LEU A 1 90 ? 11.395 2.357 -6.889 1.00 93.00 90 LEU A N 1
ATOM 708 C CA . LEU A 1 90 ? 9.932 2.375 -6.921 1.00 93.00 90 LEU A CA 1
ATOM 709 C C . LEU A 1 90 ? 9.282 2.320 -5.532 1.00 93.00 90 LEU A C 1
ATOM 711 O O . LEU A 1 90 ? 8.117 2.702 -5.412 1.00 93.00 90 LEU A O 1
ATOM 715 N N . LYS A 1 91 ? 10.000 1.881 -4.486 1.00 91.25 91 LYS A N 1
ATOM 716 C CA . LYS A 1 91 ? 9.436 1.634 -3.141 1.00 91.25 91 LYS A CA 1
ATOM 717 C C . LYS A 1 91 ? 8.675 2.824 -2.554 1.00 91.25 91 LYS A C 1
ATOM 719 O O . LYS A 1 91 ? 7.666 2.630 -1.879 1.00 91.25 91 LYS A O 1
ATOM 724 N N . ASP A 1 92 ? 9.124 4.048 -2.830 1.00 90.12 92 ASP A N 1
ATOM 725 C CA . ASP A 1 92 ? 8.522 5.257 -2.266 1.00 90.12 92 ASP A CA 1
ATOM 726 C C . ASP A 1 92 ? 7.270 5.706 -3.032 1.00 90.12 92 ASP A C 1
ATOM 728 O O . ASP A 1 92 ? 6.412 6.386 -2.469 1.00 90.12 92 ASP A O 1
ATOM 732 N N . GLY A 1 93 ? 7.136 5.286 -4.293 1.00 90.25 93 GLY A N 1
ATOM 733 C CA . GLY A 1 93 ? 6.048 5.677 -5.191 1.00 90.25 93 GLY A CA 1
ATOM 734 C C . GLY A 1 93 ? 4.883 4.689 -5.271 1.00 90.25 93 GLY A C 1
ATOM 735 O O . GLY A 1 93 ? 3.886 4.996 -5.923 1.00 90.25 93 GLY A O 1
ATOM 736 N N . ILE A 1 94 ? 4.986 3.515 -4.641 1.00 94.56 94 ILE A N 1
ATOM 737 C CA . ILE A 1 94 ? 3.947 2.479 -4.693 1.00 94.56 94 ILE A CA 1
ATOM 738 C C . ILE A 1 94 ? 3.130 2.424 -3.399 1.00 94.56 94 ILE A C 1
ATOM 740 O O . ILE A 1 94 ? 3.660 2.498 -2.289 1.00 94.56 94 ILE A O 1
ATOM 744 N N . GLU A 1 95 ? 1.815 2.257 -3.537 1.00 95.25 95 GLU A N 1
ATOM 745 C CA . GLU A 1 95 ? 0.916 2.012 -2.404 1.00 95.25 95 GLU A CA 1
ATOM 746 C C . GLU A 1 95 ? 0.351 0.595 -2.423 1.00 95.25 95 GLU A C 1
ATOM 748 O O . GLU A 1 95 ? 0.018 0.055 -1.371 1.00 95.25 95 GLU A O 1
ATOM 753 N N . LEU A 1 96 ? 0.272 -0.024 -3.601 1.00 94.94 96 LEU A N 1
ATOM 754 C CA . LEU A 1 96 ? -0.086 -1.419 -3.816 1.00 94.94 96 LEU A CA 1
ATOM 755 C C . LEU A 1 96 ? 1.007 -2.141 -4.605 1.00 94.94 96 LEU A C 1
ATOM 757 O O . LEU A 1 96 ? 1.666 -1.557 -5.461 1.00 94.94 96 LEU A O 1
ATOM 761 N N . LEU A 1 97 ? 1.102 -3.460 -4.420 1.00 92.94 97 LEU A N 1
ATOM 762 C CA . LEU A 1 97 ? 1.980 -4.301 -5.244 1.00 92.94 97 LEU A CA 1
ATOM 763 C C . LEU A 1 97 ? 1.612 -4.235 -6.736 1.00 92.94 97 LEU A C 1
ATOM 765 O O . LEU A 1 97 ? 2.484 -4.314 -7.588 1.00 92.94 97 LEU A O 1
ATOM 769 N N . THR A 1 98 ? 0.331 -4.048 -7.058 1.00 93.56 98 THR A N 1
ATOM 770 C CA . THR A 1 98 ? -0.152 -3.882 -8.440 1.00 93.56 98 THR A CA 1
ATOM 771 C C . THR A 1 98 ? 0.330 -2.596 -9.098 1.00 93.56 98 THR A C 1
ATOM 773 O O . THR A 1 98 ? 0.459 -2.551 -10.316 1.00 93.56 98 THR A O 1
ATOM 776 N N . ASP A 1 99 ? 0.602 -1.549 -8.315 1.00 93.75 99 ASP A N 1
ATOM 777 C CA . ASP A 1 99 ? 1.093 -0.280 -8.862 1.00 93.75 99 ASP A CA 1
ATOM 778 C C . ASP A 1 99 ? 2.518 -0.431 -9.400 1.00 93.75 99 ASP A C 1
ATOM 780 O O . ASP A 1 99 ? 2.905 0.273 -10.332 1.00 93.75 99 ASP A O 1
ATOM 784 N N . ALA A 1 100 ? 3.281 -1.378 -8.842 1.00 93.38 100 ALA A N 1
ATOM 785 C CA . ALA A 1 100 ? 4.653 -1.641 -9.245 1.00 93.38 100 ALA A CA 1
ATOM 786 C C . ALA A 1 100 ? 4.758 -2.103 -10.705 1.00 93.38 100 ALA A C 1
ATOM 788 O O . ALA A 1 100 ? 5.756 -1.811 -11.356 1.00 93.38 100 ALA A O 1
ATOM 789 N N . ASP A 1 101 ? 3.740 -2.782 -11.241 1.00 93.94 101 ASP A N 1
ATOM 790 C CA . ASP A 1 101 ? 3.730 -3.228 -12.641 1.00 93.94 101 ASP A CA 1
ATOM 791 C C . ASP A 1 101 ? 3.673 -2.025 -13.588 1.00 93.94 101 ASP A C 1
ATOM 793 O O . ASP A 1 101 ? 4.492 -1.881 -14.495 1.00 93.94 101 ASP A O 1
ATOM 797 N N . THR A 1 102 ? 2.726 -1.120 -13.332 1.00 92.62 102 THR A N 1
ATOM 798 C CA . THR A 1 102 ? 2.553 0.116 -14.101 1.00 92.62 102 THR A CA 1
ATOM 799 C C . THR A 1 102 ? 3.770 1.022 -13.947 1.00 92.62 102 THR A C 1
ATOM 801 O O . THR A 1 102 ? 4.252 1.584 -14.929 1.00 92.62 102 THR A O 1
ATOM 804 N N . ALA A 1 103 ? 4.298 1.146 -12.727 1.00 93.00 103 ALA A N 1
ATOM 805 C CA . ALA A 1 103 ? 5.462 1.975 -12.452 1.00 93.00 103 ALA A CA 1
ATOM 806 C C . ALA A 1 103 ? 6.714 1.461 -13.182 1.00 93.00 103 ALA A C 1
ATOM 808 O O . ALA A 1 103 ? 7.400 2.247 -13.837 1.00 93.00 103 ALA A O 1
ATOM 809 N N . LEU A 1 104 ? 6.965 0.147 -13.155 1.00 93.25 104 LEU A N 1
ATOM 810 C CA . LEU A 1 104 ? 8.067 -0.463 -13.896 1.00 93.25 104 LEU A CA 1
ATOM 811 C C . LEU A 1 104 ? 7.876 -0.321 -15.412 1.00 93.25 104 LEU A C 1
ATOM 813 O O . LEU A 1 104 ? 8.811 0.053 -16.117 1.00 93.25 104 LEU A O 1
ATOM 817 N N . SER A 1 105 ? 6.667 -0.560 -15.922 1.00 92.12 105 SER A N 1
ATOM 818 C CA . SER A 1 105 ? 6.366 -0.399 -17.350 1.00 92.12 105 SER A CA 1
ATOM 819 C C . SER A 1 105 ? 6.623 1.033 -17.828 1.00 92.12 105 SER A C 1
ATOM 821 O O . SER A 1 105 ? 7.211 1.234 -18.892 1.00 92.12 105 SER A O 1
ATOM 823 N N . ASN A 1 106 ? 6.220 2.033 -17.042 1.00 91.38 106 ASN A N 1
ATOM 824 C CA . ASN A 1 106 ? 6.459 3.442 -17.352 1.00 91.38 106 ASN A CA 1
ATOM 825 C C . ASN A 1 106 ? 7.949 3.790 -17.311 1.00 91.38 106 ASN A C 1
ATOM 827 O O . ASN A 1 106 ? 8.430 4.498 -18.193 1.00 91.38 106 ASN A O 1
ATOM 831 N N . LEU A 1 107 ? 8.679 3.266 -16.321 1.00 90.00 107 LEU A N 1
ATOM 832 C CA . LEU A 1 107 ? 10.125 3.443 -16.205 1.00 90.00 107 LEU A CA 1
ATOM 833 C C . LEU A 1 107 ? 10.854 2.901 -17.443 1.00 90.00 107 LEU A C 1
ATOM 835 O O . LEU A 1 107 ? 11.699 3.587 -18.011 1.00 90.00 107 LEU A O 1
ATOM 839 N N . LEU A 1 108 ? 10.495 1.695 -17.888 1.00 89.06 108 LEU A N 1
ATOM 840 C CA . LEU A 1 108 ? 11.105 1.041 -19.050 1.00 89.06 108 LEU A CA 1
ATOM 841 C C . LEU A 1 108 ? 10.701 1.678 -20.386 1.00 89.06 108 LEU A C 1
ATOM 843 O O . LEU A 1 108 ? 11.470 1.638 -21.343 1.00 89.06 108 LEU A O 1
ATOM 847 N N . SER A 1 109 ? 9.509 2.273 -20.454 1.00 89.12 109 SER A N 1
ATOM 848 C CA . SER A 1 109 ? 8.984 2.912 -21.669 1.00 89.12 109 SER A CA 1
ATOM 849 C C . SER A 1 109 ? 9.357 4.395 -21.787 1.00 89.12 109 SER A C 1
ATOM 851 O O . SER A 1 109 ? 8.962 5.050 -22.753 1.00 89.12 109 SER A O 1
ATOM 853 N N . TYR A 1 110 ? 10.082 4.952 -20.812 1.00 86.38 110 TYR A N 1
ATOM 854 C CA . TYR A 1 110 ? 10.405 6.373 -20.781 1.00 86.38 110 TYR A CA 1
ATOM 855 C C . TYR A 1 110 ? 11.291 6.775 -21.975 1.00 86.38 110 TYR A C 1
ATOM 857 O O . TYR A 1 110 ? 12.374 6.207 -22.158 1.00 86.38 110 TYR A O 1
ATOM 865 N N . PRO A 1 111 ? 10.897 7.777 -22.785 1.00 87.12 111 PRO A N 1
ATOM 866 C CA . PRO A 1 111 ? 11.604 8.103 -24.013 1.00 87.12 111 PRO A CA 1
ATOM 867 C C . PRO A 1 111 ? 12.801 9.028 -23.723 1.00 87.12 111 PRO A C 1
ATOM 869 O O . PRO A 1 111 ? 12.826 10.211 -24.068 1.00 87.12 111 PRO A O 1
ATOM 872 N N . LEU A 1 112 ? 13.826 8.462 -23.077 1.00 84.75 112 LEU A N 1
ATOM 873 C CA . LEU A 1 112 ? 14.991 9.181 -22.556 1.00 84.75 112 LEU A CA 1
ATOM 874 C C . LEU A 1 112 ? 15.680 10.047 -23.618 1.00 84.75 112 LEU A C 1
ATOM 876 O O . LEU A 1 112 ? 15.952 11.221 -23.381 1.00 84.75 112 LEU A O 1
ATOM 880 N N . HIS A 1 113 ? 15.929 9.490 -24.806 1.00 82.06 113 HIS A N 1
ATOM 881 C CA . HIS A 1 113 ? 16.635 10.202 -25.872 1.00 82.06 113 HIS A CA 1
ATOM 882 C C . HIS A 1 113 ? 15.862 11.415 -26.393 1.00 82.06 113 HIS A C 1
ATOM 884 O O . HIS A 1 113 ? 16.466 12.461 -26.627 1.00 82.06 113 HIS A O 1
ATOM 890 N N . SER A 1 114 ? 14.538 11.313 -26.544 1.00 82.12 114 SER A N 1
ATOM 891 C CA . SER A 1 114 ? 13.738 12.462 -26.975 1.00 82.12 114 SER A CA 1
ATOM 892 C C . SER A 1 114 ? 13.641 13.525 -25.888 1.00 82.12 114 SER A C 1
ATOM 894 O O . SER A 1 114 ? 13.650 14.708 -26.216 1.00 82.12 114 SER A O 1
ATOM 896 N N . THR A 1 115 ? 13.603 13.135 -24.607 1.00 85.44 115 THR A N 1
ATOM 897 C CA . THR A 1 115 ? 13.601 14.114 -23.513 1.00 85.44 115 THR A CA 1
ATOM 898 C C . THR A 1 115 ? 14.937 14.839 -23.404 1.00 85.44 115 THR A C 1
ATOM 900 O O . THR A 1 115 ? 14.964 16.057 -23.265 1.00 85.44 115 THR A O 1
ATOM 903 N N . LEU A 1 116 ? 16.061 14.128 -23.521 1.00 85.38 116 LEU A N 1
ATOM 904 C CA . LEU A 1 116 ? 17.387 14.754 -23.491 1.00 85.38 116 LEU A CA 1
ATOM 905 C C . LEU A 1 116 ? 17.607 15.718 -24.668 1.00 85.38 116 LEU A C 1
ATOM 907 O O . LEU A 1 116 ? 18.311 16.713 -24.515 1.00 85.38 116 LEU A O 1
ATOM 911 N N . ALA A 1 117 ? 16.988 15.451 -25.822 1.00 85.75 117 ALA A N 1
ATOM 912 C CA . ALA A 1 117 ? 17.039 16.321 -26.997 1.00 85.75 117 ALA A CA 1
ATOM 913 C C . ALA A 1 117 ? 16.068 17.520 -26.938 1.00 85.75 117 ALA A C 1
ATOM 915 O O . ALA A 1 117 ? 16.145 18.407 -27.791 1.00 85.75 117 ALA A O 1
ATOM 916 N N . SER A 1 118 ? 15.150 17.566 -25.965 1.00 83.44 118 SER A N 1
ATOM 917 C CA . SER A 1 118 ? 14.189 18.662 -25.813 1.00 83.44 118 SER A CA 1
ATOM 918 C C . SER A 1 118 ? 14.831 19.906 -25.173 1.00 83.44 118 SER A C 1
ATOM 920 O O . SER A 1 118 ? 15.924 19.862 -24.599 1.00 83.44 118 SER A O 1
ATOM 922 N N . ALA A 1 119 ? 14.145 21.052 -25.247 1.00 75.88 119 ALA A N 1
ATOM 923 C CA . ALA A 1 119 ? 14.598 22.289 -24.600 1.00 75.88 119 ALA A CA 1
ATOM 924 C C . ALA A 1 119 ? 14.724 22.150 -23.066 1.00 75.88 119 ALA A C 1
ATOM 926 O O . ALA A 1 119 ? 15.556 22.818 -22.454 1.00 75.88 119 ALA A O 1
ATOM 927 N N . GLU A 1 120 ? 13.941 21.255 -22.463 1.00 72.44 120 GLU A N 1
ATOM 928 C CA . GLU A 1 120 ? 13.945 20.952 -21.028 1.00 72.44 120 GLU A CA 1
ATOM 929 C C . GLU A 1 120 ? 15.171 20.110 -20.641 1.00 72.44 120 GLU A C 1
ATOM 931 O O . GLU A 1 120 ? 15.836 20.407 -19.647 1.00 72.44 120 GLU A O 1
ATOM 936 N N . GLY A 1 121 ? 15.552 19.127 -21.469 1.00 65.44 121 GLY A N 1
ATOM 937 C CA . GLY A 1 121 ? 16.793 18.360 -21.296 1.00 65.44 121 GLY A CA 1
ATOM 938 C C . GLY A 1 121 ? 18.050 19.234 -21.389 1.00 65.44 121 GLY A C 1
ATOM 939 O O . GLY A 1 121 ? 19.025 19.028 -20.662 1.00 65.44 121 GLY A O 1
ATOM 940 N N . ASN A 1 122 ? 17.994 20.290 -22.207 1.00 58.84 122 ASN A N 1
ATOM 941 C CA . ASN A 1 122 ? 19.078 21.258 -22.374 1.00 58.84 122 ASN A CA 1
ATOM 942 C C . ASN A 1 122 ? 19.354 22.141 -21.131 1.00 58.84 122 ASN A C 1
ATOM 944 O O . ASN A 1 122 ? 20.410 22.770 -21.043 1.00 58.84 122 ASN A O 1
ATOM 948 N N . LEU A 1 123 ? 18.430 22.208 -20.168 1.00 57.72 123 LEU A N 1
ATOM 949 C CA . LEU A 1 123 ? 18.617 22.944 -18.909 1.00 57.72 123 LEU A CA 1
ATOM 950 C C . LEU A 1 123 ? 19.321 22.096 -17.838 1.00 57.72 123 LEU A C 1
ATOM 952 O O . LEU A 1 123 ? 20.104 22.636 -17.057 1.00 57.72 123 LEU A O 1
ATOM 956 N N . LEU A 1 124 ? 19.107 20.775 -17.834 1.00 56.00 124 LEU A N 1
ATOM 957 C CA . LEU A 1 124 ? 19.689 19.859 -16.844 1.00 56.00 124 LEU A CA 1
ATOM 958 C C . LEU A 1 124 ? 21.213 19.715 -16.995 1.00 56.00 124 LEU A C 1
ATOM 960 O O . LEU A 1 124 ? 21.929 19.707 -15.994 1.00 56.00 124 LEU A O 1
ATOM 964 N N . TRP A 1 125 ? 21.741 19.684 -18.226 1.00 49.62 125 TRP A N 1
ATOM 965 C CA . TRP A 1 125 ? 23.195 19.578 -18.439 1.00 49.62 125 TRP A CA 1
ATOM 966 C C . TRP A 1 125 ? 23.953 20.865 -18.080 1.00 49.62 125 TRP A C 1
ATOM 968 O O . TRP A 1 125 ? 25.104 20.799 -17.652 1.00 49.62 125 TRP A O 1
ATOM 978 N N . LYS A 1 126 ? 23.312 22.040 -18.193 1.00 48.56 126 LYS A N 1
ATOM 979 C CA . LYS A 1 126 ? 23.929 23.320 -17.809 1.00 48.56 126 LYS A CA 1
ATOM 980 C C . LYS A 1 126 ? 24.171 23.422 -16.306 1.00 48.56 126 LYS A C 1
ATOM 982 O O . LYS A 1 126 ? 25.155 24.032 -15.905 1.00 48.56 126 LYS A O 1
ATOM 987 N N . ILE A 1 127 ? 23.310 22.821 -15.487 1.00 53.06 127 ILE A N 1
ATOM 988 C CA . ILE A 1 127 ? 23.460 22.824 -14.025 1.00 53.06 127 ILE A CA 1
ATOM 989 C C . ILE A 1 127 ? 24.585 21.868 -13.596 1.00 53.06 127 ILE A C 1
ATOM 991 O O . ILE A 1 127 ? 25.355 22.202 -12.704 1.00 53.06 127 ILE A O 1
ATOM 995 N N . SER A 1 128 ? 24.746 20.726 -14.274 1.00 47.28 128 SER A N 1
ATOM 996 C CA . SER A 1 128 ? 25.786 19.743 -13.930 1.00 47.28 128 SER A CA 1
ATOM 997 C C . SER A 1 128 ? 27.198 20.101 -14.422 1.00 47.28 128 SER A C 1
ATOM 999 O O . SER A 1 128 ? 28.152 19.496 -13.950 1.00 47.28 128 SER A O 1
ATOM 1001 N N . CYS A 1 129 ? 27.354 21.058 -15.347 1.00 44.44 129 CYS A N 1
ATOM 1002 C CA . CYS A 1 129 ? 28.662 21.571 -15.794 1.00 44.44 12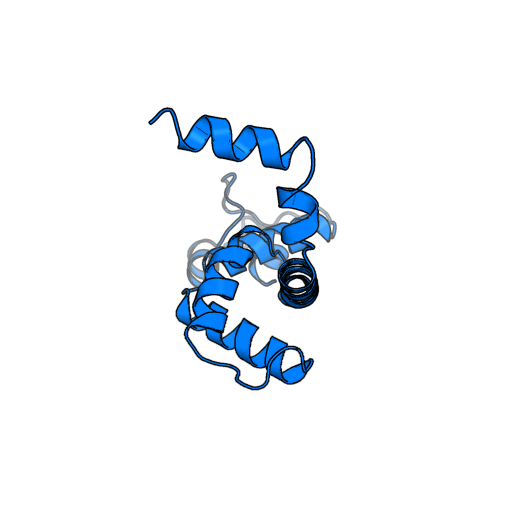9 CYS A CA 1
ATOM 1003 C C . CYS A 1 129 ? 29.139 22.826 -15.034 1.00 44.44 129 CYS A C 1
ATOM 1005 O O . CYS A 1 129 ? 30.195 23.365 -15.363 1.00 44.44 129 CYS A O 1
ATOM 1007 N N . LEU A 1 130 ? 28.367 23.320 -14.060 1.00 45.22 130 LEU A N 1
ATOM 1008 C CA . LEU A 1 130 ? 28.696 24.497 -13.241 1.00 45.22 130 LEU A CA 1
ATOM 1009 C C . LEU A 1 130 ? 29.130 24.146 -11.804 1.00 45.22 130 LEU A C 1
ATOM 1011 O O . LEU A 1 130 ? 29.289 25.052 -10.986 1.00 45.22 130 LEU A O 1
ATOM 1015 N N . MET A 1 131 ? 29.346 22.861 -11.506 1.00 37.16 131 MET A N 1
ATOM 1016 C CA . MET A 1 131 ? 29.895 22.358 -10.242 1.00 37.16 131 MET A CA 1
ATOM 1017 C C . MET A 1 131 ? 31.082 21.443 -10.529 1.00 37.16 131 MET A C 1
ATOM 1019 O O . MET A 1 131 ? 32.055 21.499 -9.747 1.00 37.16 131 MET A O 1
#

pLDDT: mean 88.47, std 12.24, range [37.16, 96.81]

InterPro domains:
  IPR008925 Aminoacyl-tRNA synthetase, class I, anticodon-binding superfamily [SSF48163] (41-113)
  IPR020061 Glutamine-tRNA ligase, alpha-bundle domain superfamily [G3DSA:1.10.1160.10] (1-55)
  IPR049940 Glutamyl-Q tRNA(Asp) synthetase/Glutamate--tRNA ligase [PTHR43311] (1-116)

Secondary structure (DSSP, 8-state):
-HHHHHTSSB--SSS-----HHHHHHH--GGGB--SPPPP-HHHHHHHHHHHHHTS-HHHHHHHHHHHHHHHTS-S-S-SHHHHHHHHHHTTT-SSTTHHHHHHHHHHT--HHHHHTSTTHHHHHHHHT--

Sequence (131 aa):
MVNYLALLGWGDGTDNEIFTMNQLVEKFSIDRVNKSGAVFDSAKLRWMNGQHLRALPAEQLMMLLGERWKSVGLLIESEGMFVKEATELLKDGIELLTDADTALSNLLSYPLHSTLASAEGNLLWKISCLM

Organism: Vanilla planifolia (NCBI:txid51239)

Foldseek 3Di:
DVLVVLPQQADLPDPDSADDPVRCVVRDDPVRGHPDGGDDDPVVVLQNLLVVLLVDDLVVNLQLLLVVCCVVVVDVGSDDPVSSVLSVVCSNVGSDSVVSNVVVVCVVPPPVVVCCVDPNVVVVVVVVVVD